Protein AF-A0A562IYF0-F1 (afdb_monomer)

pLDDT: mean 89.93, std 11.41, range [42.69, 97.69]

Foldseek 3Di:
DPQDDDDPVQVLCVLVVHADPLSNLVVLLCCLQPPCVVVSLLVSLCSVCVVVLVCLQPPDPDDNVVSVVVSVVCSVVSSVVSVVCSNVSSQVRSVSSPDDRCSSVVSNVVVVVVVVVVVVVVCVVPPDDPDD

Solvent-accessible surface area (backbone atoms only — not comparable to full-atom values): 7505 Å² total; per-residue (Å²): 125,86,57,52,76,74,51,73,66,55,45,50,42,36,54,78,69,43,78,63,62,71,77,35,26,64,37,47,44,47,51,55,50,33,93,64,21,68,56,57,51,50,52,33,49,49,61,67,42,42,64,57,43,52,45,48,63,66,66,60,99,62,61,66,70,59,28,49,54,50,38,50,50,51,48,51,52,51,48,51,52,48,61,74,43,40,68,59,56,39,38,53,51,30,36,67,34,72,43,64,88,63,50,50,59,49,57,41,49,55,49,54,50,50,54,51,52,53,52,54,50,56,53,65,76,73,68,80,88,87,90,129

Radius of gyration: 20.6 Å; Cα contacts (8 Å, |Δi|>4): 93; chains: 1; bounding box: 41×29×77 Å

Structure (mmCIF, N/CA/C/O backbone):
data_AF-A0A562IYF0-F1
#
_entry.id   AF-A0A562IYF0-F1
#
loop_
_atom_site.group_PDB
_atom_site.id
_atom_site.type_symbol
_atom_site.label_atom_id
_atom_site.label_alt_id
_atom_site.label_comp_id
_atom_site.label_asym_id
_atom_site.label_entity_id
_atom_site.label_seq_id
_atom_site.pdbx_PDB_ins_code
_atom_site.Cartn_x
_atom_site.Cartn_y
_atom_site.Cartn_z
_atom_site.occupancy
_atom_site.B_iso_or_equiv
_atom_site.auth_seq_id
_atom_site.auth_comp_id
_atom_site.auth_asym_id
_atom_site.auth_atom_id
_atom_site.pdbx_PDB_model_num
ATOM 1 N N . MET A 1 1 ? -16.872 -17.042 13.229 1.00 42.69 1 MET A N 1
ATOM 2 C CA . MET A 1 1 ? -16.252 -18.213 12.561 1.00 42.69 1 MET A CA 1
ATOM 3 C C . MET A 1 1 ? -14.848 -17.813 12.134 1.00 42.69 1 MET A C 1
ATOM 5 O O . MET A 1 1 ? -14.674 -16.620 11.910 1.00 42.69 1 MET A O 1
ATOM 9 N N . PRO A 1 2 ? -13.837 -18.701 12.071 1.00 49.62 2 PRO A N 1
ATOM 10 C CA . PRO A 1 2 ? -12.544 -18.304 11.523 1.00 49.62 2 PRO A CA 1
ATOM 11 C C . PRO A 1 2 ? -12.793 -17.760 10.118 1.00 49.62 2 PRO A C 1
ATOM 13 O O . PRO A 1 2 ? -13.308 -18.478 9.263 1.00 49.62 2 PRO A O 1
ATOM 16 N N . ALA A 1 3 ? -12.528 -16.468 9.923 1.00 62.44 3 ALA A N 1
ATOM 17 C CA . ALA A 1 3 ? -12.705 -15.835 8.632 1.00 62.44 3 ALA A CA 1
ATOM 18 C C . ALA A 1 3 ? -11.873 -16.636 7.628 1.00 62.44 3 ALA A C 1
ATOM 20 O O . ALA A 1 3 ? -10.665 -16.815 7.824 1.00 62.44 3 ALA A O 1
ATOM 21 N N . GLY A 1 4 ? -12.529 -17.178 6.600 1.00 80.25 4 GLY A N 1
ATOM 22 C CA . GLY A 1 4 ? -11.824 -17.842 5.513 1.00 80.25 4 GLY A CA 1
ATOM 23 C C . GLY A 1 4 ? -10.715 -16.924 4.998 1.00 80.25 4 GLY A C 1
ATOM 24 O O . GLY A 1 4 ? -10.822 -15.697 5.057 1.00 80.25 4 GLY A O 1
ATOM 25 N N . ARG A 1 5 ? -9.610 -17.501 4.534 1.00 87.88 5 ARG A N 1
ATOM 26 C CA . ARG A 1 5 ? -8.578 -16.724 3.844 1.00 87.88 5 ARG A CA 1
ATOM 27 C C . ARG A 1 5 ? -8.888 -16.738 2.349 1.00 87.88 5 ARG A C 1
ATOM 29 O O . ARG A 1 5 ? -9.211 -17.810 1.835 1.00 87.88 5 ARG A O 1
ATOM 36 N N . PRO A 1 6 ? -8.788 -15.595 1.649 1.00 93.00 6 PRO A N 1
ATOM 37 C CA . PRO A 1 6 ? -8.900 -15.593 0.202 1.00 93.00 6 PRO A CA 1
ATOM 38 C C . PRO A 1 6 ? -7.794 -16.464 -0.389 1.00 93.00 6 PRO A C 1
ATOM 40 O O . PRO A 1 6 ? -6.657 -16.463 0.093 1.00 93.00 6 PRO A O 1
ATOM 43 N N . ASN A 1 7 ? -8.117 -17.187 -1.455 1.00 93.94 7 ASN A N 1
ATOM 44 C CA . ASN A 1 7 ? -7.089 -17.843 -2.254 1.00 93.94 7 ASN A CA 1
ATOM 45 C C . ASN A 1 7 ? -6.250 -16.790 -3.025 1.00 93.94 7 ASN A C 1
ATOM 47 O O . ASN A 1 7 ? -6.661 -15.629 -3.129 1.00 93.94 7 ASN A O 1
ATOM 51 N N . PRO A 1 8 ? -5.083 -17.152 -3.588 1.00 93.38 8 PRO A N 1
ATOM 52 C CA . PRO A 1 8 ? -4.210 -16.188 -4.264 1.00 93.38 8 PRO A CA 1
ATOM 53 C C . PRO A 1 8 ? -4.875 -15.432 -5.425 1.00 93.38 8 PRO A C 1
ATOM 55 O O . PRO A 1 8 ? -4.646 -14.236 -5.590 1.00 93.38 8 PRO A O 1
ATOM 58 N N . ALA A 1 9 ? -5.743 -16.094 -6.197 1.00 94.69 9 ALA A N 1
ATOM 59 C CA . ALA A 1 9 ? -6.460 -15.464 -7.307 1.00 94.69 9 ALA A CA 1
ATOM 60 C C . ALA A 1 9 ? -7.503 -14.445 -6.814 1.00 94.69 9 ALA A C 1
ATOM 62 O O . ALA A 1 9 ? -7.591 -13.338 -7.341 1.00 94.69 9 ALA A O 1
ATOM 63 N N . GLN A 1 10 ? -8.245 -14.781 -5.755 1.00 94.75 10 GLN A N 1
ATOM 64 C CA . GLN A 1 10 ? -9.167 -13.871 -5.073 1.00 94.75 10 GLN A CA 1
ATOM 65 C C . GLN A 1 10 ? -8.429 -12.683 -4.464 1.00 94.75 10 GLN A C 1
ATOM 67 O O . GLN A 1 10 ? -8.911 -11.557 -4.549 1.00 94.75 10 GLN A O 1
ATOM 72 N N . TRP A 1 11 ? -7.252 -12.914 -3.877 1.00 95.12 11 TRP A N 1
ATOM 73 C CA . TRP A 1 11 ? -6.424 -11.838 -3.348 1.00 95.12 11 TRP A CA 1
ATOM 74 C C . TRP A 1 11 ? -5.944 -10.902 -4.457 1.00 95.12 11 TRP A C 1
ATOM 76 O O . TRP A 1 11 ? -5.992 -9.690 -4.275 1.00 95.12 11 TRP A O 1
ATOM 86 N N . LEU A 1 12 ? -5.539 -11.434 -5.615 1.00 95.19 12 LEU A N 1
ATOM 87 C CA . LEU A 1 12 ? -5.129 -10.619 -6.758 1.00 95.19 12 LEU A CA 1
ATOM 88 C C . LEU A 1 12 ? -6.307 -9.812 -7.320 1.00 95.19 12 LEU A C 1
ATOM 90 O O . LEU A 1 12 ? -6.191 -8.603 -7.501 1.00 95.19 12 LEU A O 1
ATOM 94 N N . TRP A 1 13 ? -7.464 -10.447 -7.516 1.00 95.31 13 TRP A N 1
ATOM 95 C CA . TRP A 1 13 ? -8.702 -9.764 -7.902 1.00 95.31 13 TRP A CA 1
ATOM 96 C C . TRP A 1 13 ? -9.046 -8.637 -6.924 1.00 95.31 13 TRP A C 1
ATOM 98 O O . TRP A 1 13 ? -9.272 -7.495 -7.324 1.00 95.31 13 TRP A O 1
ATOM 108 N N . TYR A 1 14 ? -8.997 -8.933 -5.625 1.00 94.62 14 TYR A N 1
ATOM 109 C CA . TYR A 1 14 ? -9.169 -7.948 -4.567 1.00 94.62 14 TYR A CA 1
ATOM 110 C C . TYR A 1 14 ? -8.118 -6.837 -4.643 1.00 94.62 14 TYR A C 1
ATOM 112 O O . TYR A 1 14 ? -8.471 -5.663 -4.521 1.00 94.62 14 TYR A O 1
ATOM 120 N N . ALA A 1 15 ? -6.845 -7.152 -4.894 1.00 94.12 15 ALA A N 1
ATOM 121 C CA . ALA A 1 15 ? -5.781 -6.165 -5.028 1.00 94.12 15 ALA A CA 1
ATOM 122 C C . ALA A 1 15 ? -6.132 -5.127 -6.096 1.00 94.12 15 ALA A C 1
ATOM 124 O O . ALA A 1 15 ? -6.083 -3.939 -5.787 1.00 94.12 15 ALA A O 1
ATOM 125 N N . TYR A 1 16 ? -6.636 -5.549 -7.256 1.00 94.00 16 TYR A N 1
ATOM 126 C CA . TYR A 1 16 ? -7.098 -4.672 -8.342 1.00 94.00 16 TYR A CA 1
ATOM 127 C C . TYR A 1 16 ? -8.473 -4.011 -8.112 1.00 94.00 16 TYR A C 1
ATOM 129 O O . TYR A 1 16 ? -9.022 -3.382 -9.009 1.00 94.00 16 TYR A O 1
ATOM 137 N N . GLY A 1 17 ? -9.029 -4.099 -6.900 1.00 91.62 17 GLY A N 1
ATOM 138 C CA . GLY A 1 17 ? -10.286 -3.438 -6.529 1.00 91.62 17 GLY A CA 1
ATOM 139 C C . GLY A 1 17 ? -11.524 -4.317 -6.697 1.00 91.62 17 GLY A C 1
ATOM 140 O O . GLY A 1 17 ? -12.645 -3.852 -6.485 1.00 91.62 17 GLY A O 1
ATOM 141 N N . GLY A 1 18 ? -11.348 -5.593 -7.030 1.00 92.69 18 GLY A N 1
ATOM 142 C CA . GLY A 1 18 ? -12.405 -6.592 -7.046 1.00 92.69 18 GLY A CA 1
ATOM 143 C C . GLY A 1 18 ? -13.066 -6.790 -5.678 1.00 92.69 18 GLY A C 1
ATOM 144 O O . GLY A 1 18 ? -12.440 -6.636 -4.629 1.00 92.69 18 GLY A O 1
ATOM 145 N N . GLY A 1 19 ? -14.363 -7.102 -5.685 1.00 92.38 19 GLY A N 1
ATOM 146 C CA . GLY A 1 19 ? -15.084 -7.503 -4.473 1.00 92.38 19 GLY A CA 1
ATOM 147 C C . GLY A 1 19 ? -14.777 -8.954 -4.110 1.00 92.38 19 GLY A C 1
ATOM 148 O O . GLY A 1 19 ? -14.584 -9.780 -5.004 1.00 92.38 19 GLY A O 1
ATOM 149 N N . LEU A 1 20 ? -14.739 -9.257 -2.813 1.00 93.38 20 LEU A N 1
ATOM 150 C CA . LEU A 1 20 ? -14.639 -10.627 -2.311 1.00 93.38 20 LEU A CA 1
ATOM 151 C C . LEU A 1 20 ? -16.030 -11.178 -1.950 1.00 93.38 20 LEU A C 1
ATOM 153 O O . LEU A 1 20 ? -16.925 -10.392 -1.634 1.00 93.38 20 LEU A O 1
ATOM 157 N N . PRO A 1 21 ? -16.224 -12.510 -1.980 1.00 91.88 21 PRO A N 1
ATOM 158 C CA . PRO A 1 21 ? -17.453 -13.143 -1.513 1.00 91.88 21 PRO A CA 1
ATOM 159 C C . PRO A 1 21 ? -17.852 -12.728 -0.082 1.00 91.88 21 PRO A C 1
ATOM 161 O O . PRO A 1 21 ? -16.964 -12.526 0.750 1.00 91.88 21 PRO A O 1
ATOM 164 N N . PRO A 1 22 ? -19.158 -12.704 0.258 1.00 90.06 22 PRO A N 1
ATOM 165 C CA . PRO A 1 22 ? -19.640 -12.238 1.564 1.00 90.06 22 PRO A CA 1
ATOM 166 C C . PRO A 1 22 ? -19.044 -12.964 2.776 1.00 90.06 22 PRO A C 1
ATOM 168 O O . PRO A 1 22 ? -18.850 -12.354 3.818 1.00 90.06 22 PRO A O 1
ATOM 171 N N . HIS A 1 23 ? -18.686 -14.246 2.651 1.00 90.56 23 HIS A N 1
ATOM 172 C CA . HIS A 1 23 ? -18.059 -15.011 3.740 1.00 90.56 23 HIS A CA 1
ATOM 173 C C . HIS A 1 23 ? -16.627 -14.548 4.085 1.00 90.56 23 HIS A C 1
ATOM 175 O O . HIS A 1 23 ? -16.070 -14.980 5.092 1.00 90.56 23 HIS A O 1
ATOM 181 N N . LEU A 1 24 ? -16.019 -13.691 3.254 1.00 94.31 24 LEU A N 1
ATOM 182 C CA . LEU A 1 24 ? -14.715 -13.062 3.493 1.00 94.31 24 LEU A CA 1
ATOM 183 C C . LEU A 1 24 ? -14.845 -11.615 4.000 1.00 94.31 24 LEU A C 1
ATOM 185 O O . LEU A 1 24 ? -13.833 -10.926 4.115 1.00 94.31 24 LEU A O 1
ATOM 189 N N . SER A 1 25 ? -16.051 -11.131 4.312 1.00 92.69 25 SER A N 1
ATOM 190 C CA . SER A 1 25 ? -16.266 -9.754 4.782 1.00 92.69 25 SER A CA 1
ATOM 191 C C . SER A 1 25 ? -15.500 -9.439 6.071 1.00 92.69 25 SER A C 1
ATOM 193 O O . SER A 1 25 ? -14.866 -8.385 6.172 1.00 92.69 25 SER A O 1
ATOM 195 N N . ASP A 1 26 ? -15.478 -10.379 7.017 1.00 93.25 26 ASP A N 1
ATOM 196 C CA . ASP A 1 26 ? -14.695 -10.291 8.255 1.00 93.25 26 ASP A CA 1
ATOM 197 C C . ASP A 1 26 ? -13.190 -10.231 7.965 1.00 93.25 26 ASP A C 1
ATOM 199 O O . ASP A 1 26 ? -12.449 -9.478 8.602 1.00 93.25 26 ASP A O 1
ATOM 203 N N . TRP A 1 27 ? -12.726 -10.988 6.962 1.00 94.50 27 TRP A N 1
ATOM 204 C CA . TRP A 1 27 ? -11.332 -10.948 6.526 1.00 94.50 27 TRP A CA 1
ATOM 205 C C . TRP A 1 27 ? -10.977 -9.576 5.942 1.00 94.50 27 TRP A C 1
ATOM 207 O O . TRP A 1 27 ? -9.925 -9.038 6.279 1.00 94.50 27 TRP A O 1
ATOM 217 N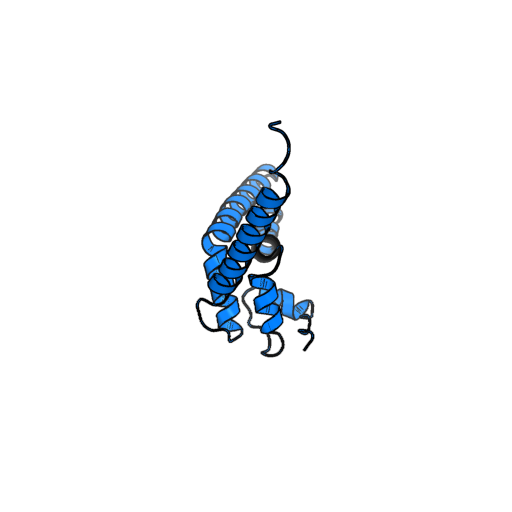 N . VAL A 1 28 ? -11.855 -8.973 5.130 1.00 95.31 28 VAL A N 1
ATOM 218 C CA . VAL A 1 28 ? -11.646 -7.620 4.576 1.00 95.31 28 VAL A CA 1
ATOM 219 C C . VAL A 1 28 ? -11.583 -6.576 5.688 1.00 95.31 28 VAL A C 1
ATOM 221 O O . VAL A 1 28 ? -10.722 -5.691 5.663 1.00 95.31 28 VAL A O 1
ATOM 224 N N . LEU A 1 29 ? -12.446 -6.680 6.700 1.00 94.56 29 LEU A N 1
ATOM 225 C CA . LEU A 1 29 ? -12.392 -5.770 7.841 1.00 94.56 29 LEU A CA 1
ATOM 226 C C . LEU A 1 29 ? -11.072 -5.928 8.609 1.00 94.56 29 LEU A C 1
ATOM 228 O O . LEU A 1 29 ? -10.405 -4.939 8.918 1.00 94.56 29 LEU A O 1
ATOM 232 N N . ALA A 1 30 ? -10.642 -7.164 8.862 1.00 93.06 30 ALA A N 1
ATOM 233 C CA . ALA A 1 30 ? -9.361 -7.438 9.507 1.00 93.06 30 ALA A CA 1
ATOM 234 C C . ALA A 1 30 ? -8.158 -7.001 8.647 1.00 93.06 30 ALA A C 1
ATOM 236 O O . ALA A 1 30 ? -7.132 -6.583 9.189 1.00 93.06 30 ALA A O 1
ATOM 237 N N . ASP A 1 31 ? -8.260 -7.063 7.316 1.00 93.94 31 ASP A N 1
ATOM 238 C CA . ASP A 1 31 ? -7.251 -6.575 6.366 1.00 93.94 31 ASP A CA 1
ATOM 239 C C . ASP A 1 31 ? -7.065 -5.056 6.466 1.00 93.94 31 ASP A C 1
ATOM 241 O O . ASP A 1 31 ? -5.945 -4.548 6.569 1.00 93.94 31 ASP A O 1
ATOM 245 N N . THR A 1 32 ? -8.180 -4.336 6.517 1.00 94.06 32 THR A N 1
ATOM 246 C CA . THR A 1 32 ? -8.222 -2.869 6.478 1.00 94.06 32 THR A CA 1
ATOM 247 C C . THR A 1 32 ? -7.982 -2.199 7.832 1.00 94.06 32 THR A C 1
ATOM 249 O O . THR A 1 32 ? -7.561 -1.044 7.873 1.00 94.06 32 THR A O 1
ATOM 252 N N . THR A 1 33 ? -8.204 -2.909 8.942 1.00 94.25 33 THR A N 1
ATOM 253 C CA . THR A 1 33 ? -8.131 -2.337 10.306 1.00 94.25 33 THR A CA 1
ATOM 254 C C . THR A 1 33 ? -7.144 -3.041 11.244 1.00 94.25 33 THR A C 1
ATOM 256 O O . THR A 1 33 ? -6.836 -2.539 12.331 1.00 94.25 33 THR A O 1
ATOM 259 N N . GLY A 1 34 ? -6.652 -4.219 10.854 1.00 91.69 34 GLY A N 1
ATOM 260 C CA . GLY A 1 34 ? -5.735 -5.024 11.657 1.00 91.69 34 GLY A CA 1
ATOM 261 C C . GLY A 1 34 ? -4.316 -4.447 11.756 1.00 91.69 34 GLY A C 1
ATOM 262 O O . GLY A 1 34 ? -3.958 -3.516 11.032 1.00 91.69 34 GLY A O 1
ATOM 263 N N . PRO A 1 35 ? -3.470 -5.013 12.633 1.00 89.25 35 PRO A N 1
ATOM 264 C CA . PRO A 1 35 ? -2.064 -4.628 12.722 1.00 89.25 35 PRO A CA 1
ATOM 265 C C . PRO A 1 35 ? -1.368 -4.804 11.362 1.00 89.25 35 PRO A C 1
ATOM 267 O O . PRO A 1 35 ? -1.596 -5.784 10.654 1.00 89.25 35 PRO A O 1
ATOM 270 N N . GLY A 1 36 ? -0.555 -3.822 10.966 1.00 91.31 36 GLY A N 1
ATOM 271 C CA . GLY A 1 36 ? 0.132 -3.834 9.669 1.00 91.31 36 GLY A CA 1
ATOM 272 C C . GLY A 1 36 ? -0.760 -3.555 8.449 1.00 91.31 36 GLY A C 1
ATOM 273 O O . GLY A 1 36 ? -0.314 -3.758 7.320 1.00 91.31 36 GLY A O 1
ATOM 274 N N . TRP A 1 37 ? -1.998 -3.071 8.625 1.00 93.81 37 TRP A N 1
ATOM 275 C CA . TRP A 1 37 ? -2.882 -2.685 7.509 1.00 93.81 37 TRP A CA 1
ATOM 276 C C . TRP A 1 37 ? -2.228 -1.688 6.536 1.00 93.81 37 TRP A C 1
ATOM 278 O O . TRP A 1 37 ? -2.398 -1.822 5.327 1.00 93.81 37 TRP A O 1
ATOM 288 N N . VAL A 1 38 ? -1.419 -0.753 7.053 1.00 94.44 38 VAL A N 1
ATOM 289 C CA . VAL A 1 38 ? -0.618 0.202 6.265 1.00 94.44 38 VAL A CA 1
ATOM 290 C C . VAL A 1 38 ? 0.265 -0.540 5.264 1.00 94.44 38 VAL A C 1
ATOM 292 O O . VAL A 1 38 ? 0.220 -0.269 4.069 1.00 94.44 38 VAL A O 1
ATOM 295 N N . VAL A 1 39 ? 1.025 -1.527 5.742 1.00 95.38 39 VAL A N 1
ATOM 296 C CA . VAL A 1 39 ? 1.944 -2.313 4.912 1.00 95.38 39 VAL A CA 1
ATOM 297 C C . VAL A 1 39 ? 1.168 -3.110 3.869 1.00 95.38 39 VAL A C 1
ATOM 299 O O . VAL A 1 39 ? 1.525 -3.083 2.698 1.00 95.38 39 VAL A O 1
ATOM 302 N N . ARG A 1 40 ? 0.065 -3.765 4.252 1.00 95.12 40 ARG A N 1
ATOM 303 C CA . ARG A 1 40 ? -0.787 -4.513 3.306 1.00 95.12 40 ARG A CA 1
ATOM 304 C C . ARG A 1 40 ? -1.369 -3.614 2.215 1.00 95.12 40 ARG A C 1
ATOM 306 O O . ARG A 1 40 ? -1.454 -4.024 1.058 1.00 95.12 40 ARG A O 1
ATOM 313 N N . HIS A 1 41 ? -1.728 -2.380 2.563 1.00 95.31 41 HIS A N 1
ATOM 314 C CA . HIS A 1 41 ? -2.174 -1.382 1.596 1.00 95.31 41 HIS A CA 1
ATOM 315 C C . HIS A 1 41 ? -1.064 -0.970 0.631 1.00 95.31 41 HIS A C 1
ATOM 317 O O . HIS A 1 41 ? -1.287 -0.981 -0.579 1.00 95.31 41 HIS A O 1
ATOM 323 N N . LEU A 1 42 ? 0.136 -0.692 1.143 1.00 95.75 42 LEU A N 1
ATOM 324 C CA . LEU A 1 42 ? 1.295 -0.363 0.312 1.00 95.75 42 LEU A CA 1
ATOM 325 C C . LEU A 1 42 ? 1.686 -1.524 -0.608 1.00 95.75 42 LEU A C 1
ATOM 327 O O . LEU A 1 42 ? 1.915 -1.304 -1.791 1.00 95.75 42 LEU A O 1
ATOM 331 N N . VAL A 1 43 ? 1.674 -2.765 -0.116 1.00 96.12 43 VAL A N 1
ATOM 332 C 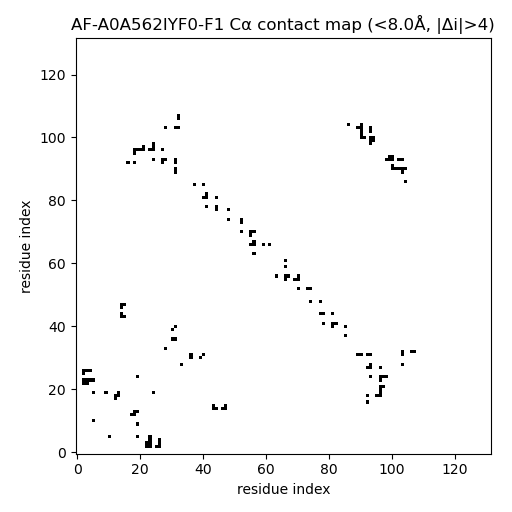CA . VAL A 1 43 ? 1.917 -3.960 -0.940 1.00 96.12 43 VAL A CA 1
ATOM 333 C C . VAL A 1 43 ? 0.899 -4.057 -2.075 1.00 96.12 43 VAL A C 1
ATOM 335 O O . VAL A 1 43 ? 1.284 -4.290 -3.216 1.00 96.12 43 VAL A O 1
ATOM 338 N N . ARG A 1 44 ? -0.393 -3.824 -1.810 1.00 95.38 44 ARG A N 1
ATOM 339 C CA . ARG A 1 44 ? -1.405 -3.777 -2.879 1.00 95.38 44 ARG A CA 1
ATOM 340 C C . ARG A 1 44 ? -1.129 -2.671 -3.892 1.00 95.38 44 ARG A C 1
ATOM 342 O O . ARG A 1 44 ? -1.246 -2.929 -5.084 1.00 95.38 44 ARG A O 1
ATOM 349 N N . ALA A 1 45 ? -0.774 -1.471 -3.438 1.00 95.62 45 ALA A N 1
ATOM 350 C CA . ALA A 1 45 ? -0.432 -0.373 -4.337 1.00 95.62 45 ALA A CA 1
ATOM 351 C C . ALA A 1 45 ? 0.762 -0.746 -5.230 1.00 95.62 45 ALA A C 1
ATOM 353 O O . ALA A 1 45 ? 0.693 -0.572 -6.441 1.00 95.62 45 ALA A O 1
ATOM 354 N N . LEU A 1 46 ? 1.807 -1.356 -4.660 1.00 96.44 46 LEU A N 1
ATOM 355 C CA . LEU A 1 46 ? 2.952 -1.871 -5.415 1.00 96.44 46 LEU A CA 1
ATOM 356 C C . LEU A 1 46 ? 2.541 -2.937 -6.433 1.00 96.44 46 LEU A C 1
ATOM 358 O O . LEU A 1 46 ? 3.001 -2.891 -7.567 1.00 96.44 46 LEU A O 1
ATOM 362 N N . VAL A 1 47 ? 1.651 -3.862 -6.065 1.00 96.50 47 VAL A N 1
ATOM 363 C CA . VAL A 1 47 ? 1.124 -4.877 -6.993 1.00 96.50 47 VAL A CA 1
ATOM 364 C C . VAL A 1 47 ? 0.353 -4.241 -8.151 1.00 96.50 47 VAL A C 1
ATOM 366 O O . VAL A 1 47 ? 0.504 -4.692 -9.281 1.00 96.50 47 VAL A O 1
ATOM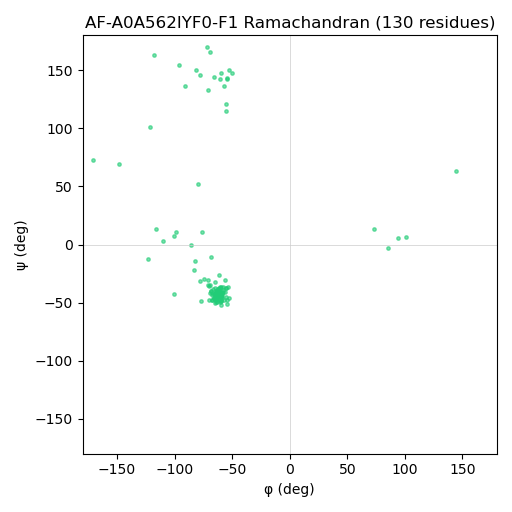 369 N N . GLN A 1 48 ? -0.426 -3.185 -7.901 1.00 95.94 48 GLN A N 1
ATOM 370 C CA . GLN A 1 48 ? -1.128 -2.440 -8.956 1.00 95.94 48 GLN A CA 1
ATOM 371 C C . GLN A 1 48 ? -0.166 -1.633 -9.844 1.00 95.94 48 GLN A C 1
ATOM 373 O O . GLN A 1 48 ? -0.392 -1.516 -11.045 1.00 95.94 48 GLN A O 1
ATOM 378 N N . LEU A 1 49 ? 0.908 -1.085 -9.267 1.00 96.06 49 LEU A N 1
ATOM 379 C CA . LEU A 1 49 ? 1.950 -0.336 -9.978 1.00 96.06 49 LEU A CA 1
ATOM 380 C C . LEU A 1 49 ? 2.879 -1.250 -10.790 1.00 96.06 49 LEU A C 1
ATOM 382 O O . LEU A 1 49 ? 3.396 -0.828 -11.823 1.00 96.06 49 LEU A O 1
ATOM 386 N N . ALA A 1 50 ? 3.090 -2.492 -10.351 1.00 96.38 50 ALA A N 1
ATOM 387 C CA . ALA A 1 50 ? 4.083 -3.401 -10.916 1.00 96.38 50 ALA A CA 1
ATOM 388 C C . ALA A 1 50 ? 3.978 -3.589 -12.443 1.00 96.38 50 ALA A C 1
ATOM 390 O O . ALA A 1 50 ? 5.015 -3.460 -13.092 1.00 96.38 50 ALA A O 1
ATOM 391 N N . PRO A 1 51 ? 2.796 -3.807 -13.062 1.00 96.56 51 PRO A N 1
ATOM 392 C CA . PRO A 1 51 ? 2.701 -3.916 -14.519 1.00 96.56 51 PRO A CA 1
ATOM 393 C C . PRO A 1 51 ? 3.212 -2.664 -15.237 1.00 96.56 51 PRO A C 1
ATOM 395 O O . PRO A 1 51 ? 3.946 -2.769 -16.216 1.00 96.56 51 PRO A O 1
ATOM 398 N N . VAL A 1 52 ? 2.879 -1.477 -14.721 1.00 95.81 52 VAL A N 1
ATOM 399 C CA . VAL A 1 52 ? 3.304 -0.194 -15.297 1.00 95.81 52 VAL A CA 1
ATOM 400 C C . VAL A 1 52 ? 4.811 -0.005 -15.146 1.00 95.81 52 VAL A C 1
ATOM 402 O O . VAL A 1 52 ? 5.476 0.394 -16.100 1.00 95.81 52 VAL A O 1
ATOM 405 N N . LEU A 1 53 ? 5.368 -0.334 -13.977 1.00 96.75 53 LEU A N 1
ATOM 406 C CA . LEU A 1 53 ? 6.809 -0.255 -13.732 1.00 96.75 53 LEU A CA 1
ATOM 407 C C . LEU A 1 53 ? 7.587 -1.216 -14.640 1.00 96.75 53 LEU A C 1
ATOM 409 O O . LEU A 1 53 ? 8.585 -0.822 -15.238 1.00 96.75 53 LEU A O 1
ATOM 413 N N . VAL A 1 54 ? 7.104 -2.450 -14.802 1.00 97.50 54 VAL A N 1
ATOM 414 C CA . VAL A 1 54 ? 7.697 -3.441 -15.711 1.00 97.50 54 VAL A CA 1
ATOM 415 C C . VAL A 1 54 ? 7.654 -2.944 -17.157 1.00 97.50 54 VAL A C 1
ATOM 417 O O . VAL A 1 54 ? 8.678 -2.978 -17.840 1.00 97.50 54 VAL A O 1
ATOM 420 N N . LEU A 1 55 ? 6.514 -2.412 -17.617 1.00 96.81 55 LEU A N 1
ATOM 421 C CA . LEU A 1 55 ? 6.415 -1.822 -18.955 1.00 96.81 55 LEU A CA 1
ATOM 422 C C . LEU A 1 55 ? 7.388 -0.651 -19.132 1.00 96.81 55 LEU A C 1
ATOM 424 O O . LEU A 1 55 ? 8.088 -0.591 -20.139 1.00 96.81 55 LEU A O 1
ATOM 428 N N . CYS A 1 56 ? 7.473 0.249 -18.150 1.00 95.06 56 CYS A N 1
ATOM 429 C CA . CYS A 1 56 ? 8.368 1.406 -18.178 1.00 95.06 56 CYS A CA 1
ATOM 430 C C . CYS A 1 56 ? 9.846 0.999 -18.306 1.00 95.06 56 CYS A C 1
ATOM 432 O O . CYS A 1 56 ? 10.616 1.650 -19.013 1.00 95.06 56 CYS A O 1
ATOM 434 N N . LEU A 1 57 ? 10.240 -0.109 -17.672 1.00 96.19 57 LEU A N 1
ATOM 435 C CA . LEU A 1 57 ? 11.612 -0.614 -17.715 1.00 96.19 57 LEU A CA 1
ATOM 436 C C . LEU A 1 57 ? 11.952 -1.345 -19.021 1.00 96.19 57 LEU A C 1
ATOM 438 O O . LEU A 1 57 ? 13.101 -1.291 -19.461 1.00 96.19 57 LEU A O 1
ATOM 442 N N . ILE A 1 58 ? 10.988 -2.011 -19.661 1.00 97.00 58 ILE A N 1
ATOM 443 C CA . ILE A 1 58 ? 11.263 -2.907 -20.797 1.00 97.00 58 ILE A CA 1
ATOM 444 C C . ILE A 1 58 ? 10.967 -2.247 -22.150 1.00 97.00 58 ILE A C 1
ATOM 446 O O . ILE A 1 58 ? 11.765 -2.385 -23.075 1.00 97.00 58 ILE A O 1
ATOM 450 N N . VAL A 1 59 ? 9.851 -1.524 -22.265 1.00 96.25 59 VAL A N 1
ATOM 451 C CA . VAL A 1 59 ? 9.277 -1.102 -23.556 1.00 96.25 59 VAL A CA 1
ATOM 452 C C . VAL A 1 59 ? 10.007 0.079 -24.218 1.00 96.25 59 VAL A C 1
ATOM 454 O O . VAL A 1 59 ? 10.295 -0.017 -25.412 1.00 96.25 59 VAL A O 1
ATOM 457 N N . PRO A 1 60 ? 10.308 1.200 -23.530 1.00 94.62 60 PRO A N 1
ATOM 458 C CA . PRO A 1 60 ? 10.790 2.403 -24.210 1.00 94.62 60 PRO A CA 1
ATOM 459 C C . PRO A 1 60 ? 12.220 2.221 -24.739 1.00 94.62 60 PRO A C 1
ATOM 461 O O . PRO A 1 60 ? 13.079 1.819 -23.960 1.00 94.62 60 PRO A O 1
ATOM 464 N N . PRO A 1 61 ? 12.548 2.581 -25.994 1.00 94.94 61 PRO A N 1
ATOM 465 C CA . PRO A 1 61 ? 13.890 2.419 -26.564 1.00 94.94 61 PRO A CA 1
ATOM 466 C C . PRO A 1 61 ? 14.860 3.528 -26.107 1.00 94.94 61 PRO A C 1
ATOM 468 O O . PRO A 1 61 ? 15.503 4.191 -26.912 1.00 94.94 61 PRO A O 1
ATOM 471 N N . VAL A 1 62 ? 14.957 3.755 -24.797 1.00 95.88 62 VAL A N 1
ATOM 472 C CA . VAL A 1 62 ? 15.830 4.769 -24.177 1.00 95.88 62 VAL A CA 1
ATOM 473 C C . VAL A 1 62 ? 16.867 4.107 -23.261 1.00 95.88 62 VAL A C 1
ATOM 475 O O . VAL A 1 62 ? 16.672 2.948 -22.875 1.00 95.88 62 VAL A O 1
ATOM 478 N N . PRO A 1 63 ? 17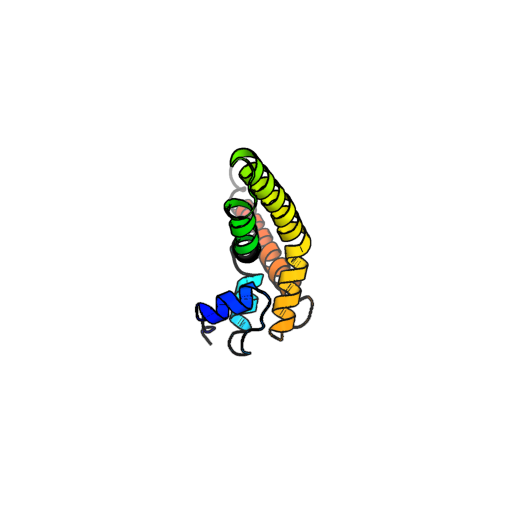.958 4.799 -22.880 1.00 96.69 63 PRO A N 1
ATOM 479 C CA . PRO A 1 63 ? 18.935 4.278 -21.927 1.00 96.69 63 PRO A CA 1
ATOM 480 C C . PRO A 1 63 ? 18.304 3.834 -20.601 1.00 96.69 63 PRO A C 1
ATOM 482 O O . PRO A 1 63 ? 17.394 4.488 -20.088 1.00 96.69 63 PRO A O 1
ATOM 485 N N . LEU A 1 64 ? 18.828 2.754 -20.009 1.00 95.50 64 LEU A N 1
ATOM 486 C CA . LEU A 1 64 ? 18.296 2.167 -18.771 1.00 95.50 64 LEU A CA 1
ATOM 487 C C . LEU A 1 64 ? 18.214 3.183 -17.624 1.00 95.50 64 LEU A C 1
ATOM 489 O O . LEU A 1 64 ? 17.232 3.184 -16.890 1.00 95.50 64 LEU A O 1
ATOM 493 N N . GLY A 1 65 ? 19.196 4.084 -17.508 1.00 96.31 65 GLY A N 1
ATOM 494 C CA . GLY A 1 65 ? 19.192 5.135 -16.488 1.00 96.31 65 GLY A CA 1
ATOM 495 C C . GLY A 1 65 ? 17.938 6.013 -16.538 1.00 96.31 65 GLY A C 1
ATOM 496 O O . GLY A 1 65 ? 17.355 6.285 -15.496 1.00 96.31 65 GLY A O 1
ATOM 497 N N . ILE A 1 66 ? 17.465 6.371 -17.739 1.00 96.06 66 ILE A N 1
ATOM 498 C CA . ILE A 1 66 ? 16.236 7.161 -17.926 1.00 96.06 66 ILE A CA 1
ATOM 499 C C . ILE A 1 66 ? 15.000 6.346 -17.535 1.00 96.06 66 ILE A C 1
ATOM 501 O O . ILE A 1 66 ? 14.082 6.862 -16.903 1.00 96.06 66 ILE A O 1
ATOM 505 N N . ARG A 1 67 ? 14.973 5.053 -17.877 1.00 96.94 67 ARG A N 1
ATOM 506 C CA . ARG A 1 67 ? 13.858 4.170 -17.499 1.00 96.94 67 ARG A CA 1
ATOM 507 C C . ARG A 1 67 ? 13.771 4.007 -15.986 1.00 96.94 67 ARG A C 1
ATOM 509 O O . ARG A 1 67 ? 12.685 4.066 -15.424 1.00 96.94 67 ARG A O 1
ATOM 516 N N . VAL A 1 68 ? 14.915 3.833 -15.324 1.00 97.31 68 VAL A N 1
ATOM 517 C CA . VAL A 1 68 ? 14.994 3.692 -13.866 1.00 97.31 68 VAL A CA 1
ATOM 518 C C . VAL A 1 68 ? 14.567 4.981 -13.174 1.00 97.31 68 VAL A C 1
ATOM 520 O O . VAL A 1 68 ? 13.750 4.918 -12.261 1.00 97.31 68 VAL A O 1
ATOM 523 N N . THR A 1 69 ? 15.046 6.151 -13.609 1.00 97.44 69 THR A N 1
ATOM 524 C CA . THR A 1 69 ? 14.623 7.425 -13.004 1.00 97.44 69 THR A CA 1
ATOM 525 C C . THR A 1 69 ? 13.131 7.682 -13.210 1.00 97.44 69 THR A C 1
ATOM 527 O O . THR A 1 69 ? 12.458 8.090 -12.263 1.00 97.44 69 THR A O 1
ATOM 530 N N . ALA A 1 70 ? 12.583 7.368 -14.388 1.00 96.44 70 ALA A N 1
ATOM 531 C CA . ALA A 1 70 ? 11.146 7.444 -14.649 1.00 96.44 70 ALA A CA 1
ATOM 532 C C . ALA A 1 70 ? 10.339 6.478 -13.760 1.00 96.44 70 ALA A C 1
ATOM 534 O O . ALA A 1 70 ? 9.350 6.884 -13.149 1.00 96.44 70 ALA A O 1
ATOM 535 N N . ALA A 1 71 ? 10.783 5.224 -13.629 1.00 97.19 71 ALA A N 1
ATOM 536 C CA . ALA A 1 71 ? 10.145 4.223 -12.777 1.00 97.19 71 ALA A CA 1
ATOM 537 C C . ALA A 1 71 ? 10.175 4.628 -11.293 1.00 97.19 71 ALA A C 1
ATOM 539 O O . ALA A 1 71 ? 9.163 4.506 -10.604 1.00 97.19 71 ALA A O 1
ATOM 540 N N . VAL A 1 72 ? 11.299 5.165 -10.807 1.00 97.56 72 VAL A N 1
ATOM 541 C CA . VAL A 1 72 ? 11.425 5.690 -9.437 1.00 97.56 72 VAL A CA 1
ATOM 542 C C . VAL A 1 72 ? 10.509 6.895 -9.229 1.00 97.56 72 VAL A C 1
ATOM 544 O O . VAL A 1 72 ? 9.797 6.943 -8.230 1.00 97.56 72 VAL A O 1
ATOM 547 N N . GLY A 1 73 ? 10.460 7.836 -10.176 1.00 97.69 73 GLY A N 1
ATOM 548 C CA . GLY A 1 73 ? 9.544 8.978 -10.111 1.00 97.69 73 GLY A CA 1
ATOM 549 C C . GLY A 1 73 ? 8.078 8.541 -10.038 1.00 97.69 73 GLY A C 1
ATOM 550 O O . GLY A 1 73 ? 7.335 8.993 -9.166 1.00 97.69 73 GLY A O 1
ATOM 551 N N . GLY A 1 74 ? 7.679 7.591 -10.889 1.00 96.69 74 GLY A N 1
ATOM 552 C CA . GLY A 1 74 ? 6.344 6.992 -10.861 1.00 96.69 74 GLY A CA 1
ATOM 553 C C . GLY A 1 74 ? 6.043 6.266 -9.548 1.00 96.69 74 GLY A C 1
ATOM 554 O O . GLY A 1 74 ? 4.945 6.402 -9.012 1.00 96.69 74 GLY A O 1
ATOM 555 N N . LEU A 1 75 ? 7.022 5.551 -8.987 1.00 96.81 75 LEU A N 1
ATOM 556 C CA . LEU A 1 75 ? 6.894 4.873 -7.697 1.00 96.81 75 LEU A CA 1
ATOM 557 C C . LEU A 1 75 ? 6.698 5.863 -6.543 1.00 96.81 75 LEU A C 1
ATOM 559 O O . LEU A 1 75 ? 5.851 5.629 -5.684 1.00 96.81 75 LEU A O 1
ATOM 563 N N . VAL A 1 76 ? 7.447 6.968 -6.524 1.00 97.31 76 VAL A N 1
ATOM 564 C CA . VAL A 1 76 ? 7.329 8.010 -5.492 1.00 97.31 76 VAL A CA 1
ATOM 565 C C . VAL A 1 76 ? 5.960 8.677 -5.559 1.00 97.31 76 VAL A C 1
ATOM 567 O O . VAL A 1 76 ? 5.266 8.749 -4.545 1.00 97.31 76 VAL A O 1
ATOM 570 N N . ILE A 1 77 ? 5.535 9.114 -6.748 1.00 97.00 77 ILE A N 1
ATOM 571 C CA . ILE A 1 77 ? 4.226 9.752 -6.935 1.00 97.00 77 ILE A CA 1
ATOM 572 C C . ILE A 1 77 ? 3.107 8.758 -6.599 1.00 97.00 77 ILE A C 1
ATOM 574 O O . ILE A 1 77 ? 2.225 9.067 -5.800 1.00 97.00 77 ILE A O 1
ATOM 578 N N . GLY A 1 78 ? 3.164 7.540 -7.142 1.00 96.00 78 GLY A N 1
ATOM 579 C CA . GLY A 1 78 ? 2.184 6.490 -6.868 1.00 96.00 78 GLY A CA 1
ATOM 580 C C . GLY A 1 78 ? 2.106 6.129 -5.384 1.00 96.00 78 GLY A C 1
ATOM 581 O O . GLY A 1 78 ? 1.013 5.996 -4.840 1.00 96.00 78 GLY A O 1
ATOM 582 N N . GLY A 1 79 ? 3.251 6.046 -4.702 1.00 95.88 79 GLY A N 1
ATOM 583 C CA . GLY A 1 79 ? 3.331 5.826 -3.259 1.00 95.88 79 GLY A CA 1
ATOM 584 C C . GLY A 1 79 ? 2.721 6.972 -2.453 1.00 95.88 79 GLY A C 1
ATOM 585 O O . GLY A 1 79 ? 1.965 6.724 -1.514 1.00 95.88 79 GLY A O 1
ATOM 586 N N . MET A 1 80 ? 2.975 8.221 -2.852 1.00 97.19 80 MET A N 1
ATOM 587 C CA . MET A 1 80 ? 2.373 9.402 -2.230 1.00 97.19 80 MET A CA 1
ATOM 588 C C . MET A 1 80 ? 0.843 9.359 -2.321 1.00 97.19 80 MET A C 1
ATOM 590 O O . MET A 1 80 ? 0.167 9.511 -1.304 1.00 97.19 80 MET A O 1
ATOM 594 N N . PHE A 1 81 ? 0.288 9.076 -3.504 1.00 95.88 81 PHE A N 1
ATOM 595 C CA . PHE A 1 81 ? -1.159 8.907 -3.678 1.00 95.88 81 PHE A CA 1
ATOM 596 C C . PHE A 1 81 ? -1.701 7.708 -2.894 1.00 95.88 81 PHE A C 1
ATOM 598 O O . PHE A 1 81 ? -2.758 7.809 -2.269 1.00 95.88 81 PHE A O 1
ATOM 605 N N . ALA A 1 82 ? -0.973 6.589 -2.872 1.00 94.81 82 ALA A N 1
ATOM 606 C CA . ALA A 1 82 ? -1.374 5.410 -2.117 1.00 94.81 82 ALA A CA 1
ATOM 607 C C . ALA A 1 82 ? -1.519 5.721 -0.623 1.00 94.81 82 ALA A C 1
ATOM 609 O O . ALA A 1 82 ? -2.498 5.284 -0.024 1.00 94.81 82 ALA A O 1
ATOM 610 N N . VAL A 1 83 ? -0.593 6.487 -0.038 1.00 96.00 83 VAL A N 1
ATOM 611 C CA . VAL A 1 83 ? -0.671 6.931 1.363 1.00 96.00 83 VAL A CA 1
ATOM 612 C C . VAL A 1 83 ? -1.787 7.957 1.552 1.00 96.00 83 VAL A C 1
ATOM 614 O O . VAL A 1 83 ? -2.605 7.794 2.452 1.00 96.00 83 VAL A O 1
ATOM 617 N N . ALA A 1 84 ? -1.871 8.975 0.693 1.00 96.19 84 ALA A N 1
ATOM 618 C CA . ALA A 1 84 ? -2.862 10.045 0.818 1.00 96.19 84 ALA A CA 1
ATOM 619 C C . ALA A 1 84 ? -4.309 9.522 0.807 1.00 96.19 84 ALA A C 1
ATOM 621 O O . ALA A 1 84 ? -5.134 9.958 1.605 1.00 96.19 84 ALA A O 1
ATOM 622 N N . TYR A 1 85 ? -4.604 8.540 -0.048 1.00 94.69 85 TYR A N 1
ATOM 623 C CA . TYR A 1 85 ? -5.945 7.967 -0.202 1.00 94.69 85 TYR A CA 1
ATOM 624 C C . TYR A 1 85 ? -6.143 6.656 0.560 1.00 94.69 85 TYR A C 1
ATOM 626 O O . TYR A 1 85 ? -7.140 5.960 0.348 1.00 94.69 85 TYR A O 1
ATOM 634 N N . MET A 1 86 ? -5.210 6.272 1.436 1.00 93.81 86 MET A N 1
ATOM 635 C CA . MET A 1 86 ? -5.252 4.956 2.072 1.00 93.81 86 MET A CA 1
ATOM 636 C C . MET A 1 86 ? -6.499 4.747 2.930 1.00 93.81 86 MET A C 1
ATOM 638 O O . MET A 1 86 ? -7.073 3.665 2.922 1.00 93.81 86 MET A O 1
ATOM 642 N N . THR A 1 87 ? -6.935 5.772 3.663 1.00 92.50 87 THR A N 1
ATOM 643 C CA . THR A 1 87 ? -8.100 5.683 4.549 1.00 92.50 87 THR A CA 1
ATOM 644 C C . THR A 1 87 ? -9.378 5.499 3.742 1.00 92.50 87 THR A C 1
ATOM 646 O O . THR A 1 87 ? -10.126 4.563 4.017 1.00 92.50 87 THR A O 1
ATOM 649 N N . GLU A 1 88 ? -9.556 6.314 2.705 1.00 94.00 88 GLU A N 1
ATOM 650 C CA . GLU A 1 88 ? -10.691 6.271 1.782 1.00 94.00 88 GLU A CA 1
ATOM 651 C C . GLU A 1 88 ? -10.770 4.925 1.054 1.00 94.00 88 GLU A C 1
ATOM 653 O O . GLU A 1 88 ? -11.792 4.246 1.070 1.00 94.00 88 GLU A O 1
ATOM 658 N N . T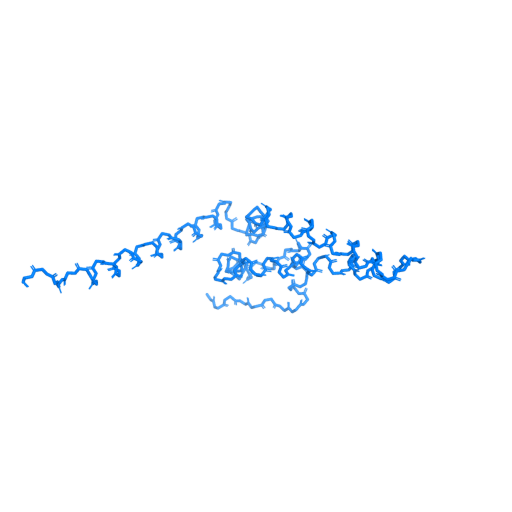HR A 1 89 ? -9.654 4.462 0.487 1.00 93.25 89 THR A N 1
ATOM 659 C CA . THR A 1 89 ? -9.621 3.172 -0.221 1.00 93.25 89 THR A CA 1
ATOM 660 C C . THR A 1 89 ? -9.882 1.989 0.705 1.00 93.25 89 THR A C 1
ATOM 662 O O . THR A 1 89 ? -10.545 1.034 0.294 1.00 93.25 89 THR A O 1
ATOM 665 N N . THR A 1 90 ? -9.390 2.015 1.948 1.00 93.62 90 THR A N 1
ATOM 666 C CA . THR A 1 90 ? -9.717 0.970 2.929 1.00 93.62 90 THR A CA 1
ATOM 667 C C . THR A 1 90 ? -11.185 0.988 3.339 1.00 93.62 90 THR A C 1
ATOM 669 O O . THR A 1 90 ? -11.784 -0.077 3.472 1.00 93.62 90 THR A O 1
ATOM 672 N N . GLU A 1 91 ? -11.777 2.173 3.480 1.00 94.69 91 GLU A N 1
ATOM 673 C CA . GLU A 1 91 ? -13.185 2.327 3.837 1.00 94.69 91 GLU A CA 1
ATOM 674 C C . GLU A 1 91 ? -14.084 1.838 2.701 1.00 94.69 91 GLU A C 1
ATOM 676 O O . GLU A 1 91 ? -14.936 0.979 2.914 1.00 94.69 91 GLU A O 1
ATOM 681 N N . HIS A 1 92 ? -13.809 2.264 1.468 1.00 94.62 92 HIS A N 1
ATOM 682 C CA . HIS A 1 92 ? -14.524 1.804 0.282 1.00 94.62 92 HIS A CA 1
ATOM 683 C C . HIS A 1 92 ? -14.497 0.272 0.138 1.00 94.62 92 HIS A C 1
ATOM 685 O O . HIS A 1 92 ? -15.492 -0.344 -0.239 1.00 94.62 92 HIS A O 1
ATOM 691 N N . ARG A 1 93 ? -13.375 -0.377 0.482 1.00 94.25 93 ARG A N 1
ATOM 692 C CA . ARG A 1 93 ? -13.258 -1.847 0.474 1.00 94.25 93 ARG A CA 1
ATOM 693 C C . ARG A 1 93 ? -14.114 -2.511 1.544 1.00 94.25 93 ARG A C 1
ATOM 695 O O . ARG A 1 93 ? -14.738 -3.529 1.253 1.00 94.25 93 ARG A O 1
ATOM 702 N N . ALA A 1 94 ? -14.156 -1.952 2.751 1.00 94.75 94 ALA A N 1
ATOM 703 C CA . ALA A 1 94 ? -15.019 -2.458 3.812 1.00 94.75 94 ALA A CA 1
ATOM 704 C C . ALA A 1 94 ? -16.500 -2.309 3.434 1.00 94.75 94 ALA A C 1
ATOM 706 O O . ALA A 1 94 ? -17.257 -3.270 3.560 1.00 94.75 94 ALA A O 1
ATOM 707 N N . VAL A 1 95 ? -16.885 -1.162 2.867 1.00 95.75 95 VAL A N 1
ATOM 708 C CA . VAL A 1 95 ? -18.243 -0.927 2.354 1.00 95.75 95 VAL A CA 1
ATOM 709 C C . VAL A 1 95 ? -18.596 -1.918 1.247 1.00 95.75 95 VAL A C 1
ATOM 711 O O . VAL A 1 95 ? -19.643 -2.558 1.298 1.00 95.75 95 VAL A O 1
ATOM 714 N N . LYS A 1 96 ? -17.688 -2.146 0.290 1.00 94.00 96 LYS A N 1
ATOM 715 C CA . LYS A 1 96 ? -17.869 -3.146 -0.775 1.00 94.00 96 LYS A CA 1
ATOM 716 C C . LYS A 1 96 ? -18.013 -4.578 -0.243 1.00 94.00 96 LYS A C 1
ATOM 718 O O . LYS A 1 96 ? -18.626 -5.412 -0.902 1.00 94.00 96 LYS A O 1
ATOM 723 N N . ALA A 1 97 ? -17.459 -4.863 0.933 1.00 93.88 97 ALA A N 1
ATOM 724 C CA . ALA A 1 97 ? -17.591 -6.146 1.617 1.00 93.88 97 ALA A CA 1
ATOM 725 C C . ALA A 1 97 ? -18.865 -6.262 2.482 1.00 93.88 97 ALA A C 1
ATOM 727 O O . ALA A 1 97 ? -19.084 -7.312 3.083 1.00 93.88 97 ALA A O 1
ATOM 728 N N . GLY A 1 98 ? -19.701 -5.218 2.534 1.00 94.19 98 GLY A N 1
ATOM 729 C CA . GLY A 1 98 ? -20.983 -5.206 3.244 1.00 94.19 98 GLY A CA 1
ATOM 730 C C . GLY A 1 98 ? -20.971 -4.499 4.602 1.00 94.19 98 GLY A C 1
ATOM 731 O O . GLY A 1 98 ? -21.973 -4.551 5.311 1.00 94.19 98 GLY A O 1
ATOM 732 N N . TRP A 1 99 ? -19.875 -3.837 4.984 1.00 95.38 99 TRP A N 1
ATOM 733 C CA . TRP A 1 99 ? -19.819 -3.058 6.225 1.00 95.38 99 TRP A CA 1
ATOM 734 C C . TRP A 1 99 ? -20.437 -1.669 6.057 1.00 95.38 99 TRP A C 1
ATOM 736 O O . TRP A 1 99 ? -20.384 -1.070 4.985 1.00 95.38 99 TRP A O 1
ATOM 746 N N . ALA A 1 100 ? -20.996 -1.124 7.138 1.00 95.44 100 ALA A N 1
ATOM 747 C CA . ALA A 1 100 ? -21.506 0.243 7.129 1.00 95.44 100 ALA A CA 1
ATOM 748 C C . ALA A 1 100 ? -20.357 1.261 6.946 1.00 95.44 100 ALA A C 1
ATOM 750 O O . ALA A 1 100 ? -19.275 1.051 7.510 1.00 95.44 100 ALA A O 1
ATOM 751 N N . PRO A 1 101 ? -20.576 2.376 6.228 1.00 94.81 101 PRO A N 1
ATOM 752 C CA . PRO A 1 101 ? -19.598 3.456 6.138 1.00 94.81 101 PRO A CA 1
ATOM 753 C C . PRO A 1 101 ? -19.174 3.976 7.521 1.00 94.81 101 PRO A C 1
ATOM 755 O O . PRO A 1 101 ? -19.981 4.073 8.444 1.00 94.81 101 PRO A O 1
ATOM 758 N N . GLY A 1 102 ? -17.895 4.306 7.666 1.00 93.81 102 GLY A N 1
ATOM 759 C CA . GLY A 1 102 ? -17.261 4.724 8.917 1.00 93.81 102 GLY A CA 1
ATOM 760 C C . GLY A 1 102 ? -16.778 3.567 9.798 1.00 93.81 102 GLY A C 1
ATOM 761 O O . GLY A 1 102 ? -16.148 3.812 10.832 1.00 93.81 102 GLY A O 1
ATOM 762 N N . THR A 1 103 ? -17.010 2.306 9.413 1.00 94.56 103 THR A N 1
ATOM 76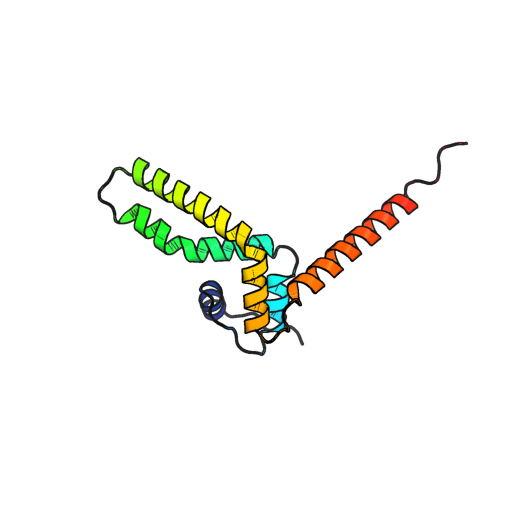3 C CA . THR A 1 103 ? -16.626 1.152 10.242 1.00 94.56 103 THR A CA 1
ATOM 764 C C . THR A 1 103 ? -15.111 1.053 10.402 1.00 94.56 103 THR A C 1
ATOM 766 O O . THR A 1 103 ? -14.636 0.822 11.517 1.00 94.56 103 THR A O 1
ATOM 769 N N . THR A 1 104 ? -14.318 1.275 9.345 1.00 93.12 104 THR A N 1
ATOM 770 C CA . THR A 1 104 ? -12.854 1.154 9.473 1.00 93.12 104 THR A CA 1
ATOM 771 C C . THR A 1 104 ? -12.263 2.287 10.306 1.00 93.12 104 THR A C 1
ATOM 773 O O . THR A 1 104 ? -11.299 2.078 11.045 1.00 93.12 104 THR A O 1
ATOM 776 N N . ALA A 1 105 ? -12.834 3.492 10.211 1.00 92.81 105 ALA A N 1
ATOM 777 C CA . ALA A 1 105 ? -12.445 4.632 11.034 1.00 92.81 105 ALA A CA 1
ATOM 778 C C . ALA A 1 105 ? -12.737 4.363 12.516 1.00 92.81 105 ALA A C 1
ATOM 780 O O . ALA A 1 105 ? -11.842 4.518 13.346 1.00 92.81 105 ALA A O 1
ATOM 781 N N . ARG A 1 106 ? -13.940 3.863 12.832 1.00 92.88 106 ARG A N 1
ATOM 782 C CA . ARG A 1 106 ? -14.336 3.503 14.199 1.00 92.88 106 ARG A CA 1
ATOM 783 C C . ARG A 1 106 ? -13.421 2.434 14.799 1.00 92.88 106 ARG A C 1
ATOM 785 O O . ARG A 1 106 ? -12.851 2.658 15.860 1.00 92.88 106 ARG A O 1
ATOM 792 N N . VAL A 1 107 ? -13.209 1.315 14.101 1.00 93.06 107 VAL A N 1
ATOM 793 C CA . VAL A 1 107 ? -12.371 0.205 14.603 1.00 93.06 107 VAL A CA 1
ATOM 794 C C . VAL A 1 107 ? -10.917 0.644 14.821 1.00 93.06 107 VAL A C 1
ATOM 796 O O . VAL A 1 107 ? -10.282 0.250 15.801 1.00 93.06 107 VAL A O 1
ATOM 799 N N . ARG A 1 108 ? -10.368 1.489 13.936 1.00 90.00 108 ARG A N 1
ATOM 800 C CA . ARG A 1 108 ? -9.024 2.062 14.128 1.00 90.00 108 ARG A CA 1
ATOM 801 C C . ARG A 1 108 ? -8.982 3.040 15.305 1.00 90.00 108 ARG A C 1
ATOM 803 O O . ARG A 1 108 ? -8.019 3.004 16.066 1.00 90.00 108 ARG A O 1
ATOM 810 N N . GLY A 1 109 ? -10.013 3.868 15.474 1.00 89.25 109 GLY A N 1
ATOM 811 C CA . GLY A 1 109 ? -10.149 4.788 16.605 1.00 89.25 109 GLY A CA 1
ATOM 812 C C . GLY A 1 109 ? -10.180 4.057 17.948 1.00 89.25 109 GLY A C 1
ATOM 813 O O . GLY A 1 109 ? -9.378 4.366 18.826 1.00 89.25 109 GLY A O 1
ATOM 814 N N . GLU A 1 110 ? -11.012 3.018 18.062 1.00 90.62 110 GLU A N 1
ATOM 815 C CA . GLU A 1 110 ? -11.105 2.161 19.252 1.00 90.62 110 GLU A CA 1
ATOM 816 C C . GLU A 1 110 ? -9.757 1.503 19.594 1.00 90.62 110 GLU A C 1
ATOM 818 O O . GLU A 1 110 ? -9.385 1.406 20.763 1.00 90.62 110 GLU A O 1
ATOM 823 N N . ARG A 1 111 ? -8.986 1.072 18.584 1.00 86.56 111 ARG A N 1
ATOM 824 C CA . ARG A 1 111 ? -7.639 0.515 18.794 1.00 86.56 111 ARG A CA 1
ATOM 825 C C . ARG A 1 111 ? -6.679 1.556 19.369 1.00 86.56 111 ARG A C 1
ATOM 827 O O . ARG A 1 111 ? -6.006 1.274 20.356 1.00 86.56 111 ARG A O 1
ATOM 834 N N . VAL A 1 112 ? -6.624 2.746 18.771 1.00 86.81 112 VAL A N 1
ATOM 835 C CA . VAL A 1 112 ? -5.749 3.834 19.238 1.00 86.81 112 VAL A CA 1
ATOM 836 C C . VAL A 1 112 ? -6.123 4.257 20.658 1.00 86.81 112 VAL A C 1
ATOM 838 O O . VAL A 1 112 ? -5.245 4.540 21.471 1.00 86.81 112 VAL A O 1
ATOM 841 N N . GLU A 1 113 ? -7.414 4.291 20.982 1.00 87.12 113 GLU A N 1
ATOM 842 C CA . GLU A 1 113 ? -7.884 4.582 22.333 1.00 87.12 113 GLU A CA 1
ATOM 843 C C . GLU A 1 113 ? -7.439 3.511 23.337 1.00 87.12 113 GLU A C 1
ATOM 845 O O . GLU A 1 113 ? -6.871 3.855 24.374 1.00 87.12 113 GLU A O 1
ATOM 850 N N . ARG A 1 114 ? -7.597 2.222 23.007 1.00 85.44 114 ARG A N 1
ATOM 851 C CA . ARG A 1 114 ? -7.108 1.112 23.845 1.00 85.44 114 ARG A CA 1
ATOM 852 C C . ARG A 1 114 ? -5.605 1.211 24.100 1.00 85.44 114 ARG A C 1
ATOM 854 O O . ARG A 1 114 ? -5.185 1.188 25.254 1.00 85.44 114 ARG A O 1
ATOM 861 N N . GLU A 1 115 ? -4.809 1.436 23.055 1.00 85.81 115 GLU A N 1
ATOM 862 C CA . GLU A 1 115 ? -3.356 1.622 23.176 1.00 85.81 115 GLU A CA 1
ATOM 863 C C . GLU A 1 115 ? -3.001 2.839 24.053 1.00 85.81 115 GLU A C 1
ATOM 865 O O . GLU A 1 115 ? -2.064 2.789 24.855 1.00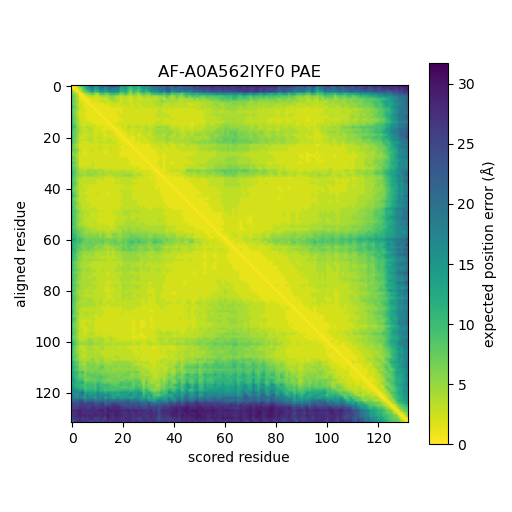 85.81 115 GLU A O 1
ATOM 870 N N . ARG A 1 116 ? -3.767 3.937 23.964 1.00 84.50 116 ARG A N 1
ATOM 871 C CA . ARG A 1 116 ? -3.591 5.119 24.828 1.00 84.50 116 ARG A CA 1
ATOM 872 C C . ARG A 1 116 ? -3.893 4.815 26.294 1.00 84.50 116 ARG A C 1
ATOM 874 O O . ARG A 1 116 ? -3.146 5.274 27.162 1.00 84.50 116 ARG A O 1
ATOM 881 N N . VAL A 1 117 ? -4.967 4.080 26.575 1.00 87.50 117 VAL A N 1
ATOM 882 C CA . VAL A 1 117 ? -5.361 3.685 27.938 1.00 87.50 117 VAL A CA 1
ATOM 883 C C . VAL A 1 117 ? -4.302 2.768 28.551 1.00 87.50 117 VAL A C 1
ATOM 885 O O . VAL A 1 117 ? -3.825 3.044 29.653 1.00 87.50 117 VAL A O 1
ATOM 888 N N . GLU A 1 118 ? -3.859 1.748 27.815 1.00 84.94 118 GLU A N 1
ATOM 889 C CA . GLU A 1 118 ? -2.797 0.827 28.239 1.00 84.94 118 GLU A CA 1
ATOM 890 C C . GLU A 1 118 ? -1.478 1.560 28.507 1.00 84.94 118 GLU A C 1
ATOM 892 O O . GLU A 1 118 ? -0.824 1.339 29.532 1.00 84.94 118 GLU A O 1
ATOM 897 N N . ARG A 1 119 ? -1.108 2.505 27.631 1.00 81.25 119 ARG A N 1
ATOM 898 C CA . ARG A 1 119 ? 0.078 3.345 27.822 1.00 81.25 119 ARG A CA 1
ATOM 899 C C . ARG A 1 119 ? -0.031 4.171 29.104 1.00 81.25 119 ARG A C 1
ATOM 901 O O . ARG A 1 119 ? 0.911 4.179 29.890 1.00 81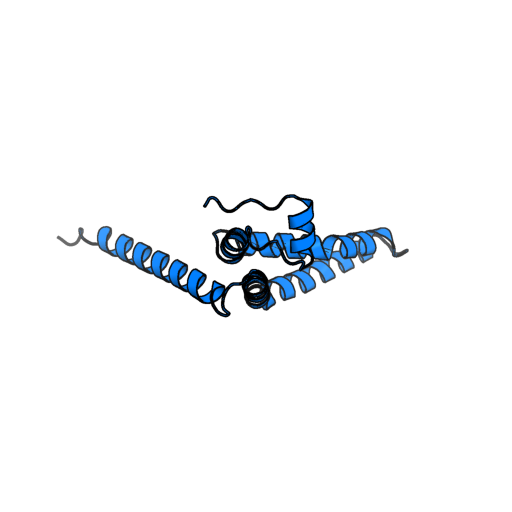.25 119 ARG A O 1
ATOM 908 N N . ARG A 1 120 ? -1.167 4.837 29.348 1.00 80.75 120 ARG A N 1
ATOM 909 C CA . ARG A 1 120 ? -1.399 5.625 30.577 1.00 80.75 120 ARG A CA 1
ATOM 910 C C . ARG A 1 120 ? -1.355 4.764 31.842 1.00 80.75 120 ARG A C 1
ATOM 912 O O . ARG A 1 120 ? -0.788 5.207 32.838 1.00 80.75 120 ARG A O 1
ATOM 919 N N . ALA A 1 121 ? -1.904 3.549 31.807 1.00 79.44 121 ALA A N 1
ATOM 920 C CA . ALA A 1 121 ? -1.854 2.620 32.935 1.00 79.44 121 ALA A CA 1
ATOM 921 C C . ALA A 1 121 ? -0.408 2.226 33.289 1.00 79.44 121 ALA A C 1
ATOM 923 O O . ALA A 1 121 ? -0.040 2.267 34.461 1.00 79.44 121 ALA A O 1
ATOM 924 N N . ARG A 1 122 ? 0.437 1.963 32.279 1.00 72.81 122 ARG A N 1
ATOM 925 C CA . ARG A 1 122 ? 1.865 1.647 32.471 1.00 72.81 122 ARG A CA 1
ATOM 926 C C . ARG A 1 122 ? 2.653 2.787 33.129 1.00 72.81 122 ARG A C 1
ATOM 928 O O . ARG A 1 122 ? 3.527 2.527 33.950 1.00 72.81 122 ARG A O 1
ATOM 935 N N . TYR A 1 123 ? 2.347 4.044 32.797 1.00 67.88 123 TYR A N 1
ATOM 936 C CA . TYR A 1 123 ? 2.985 5.197 33.450 1.00 67.88 123 TYR A CA 1
ATOM 937 C C . TYR A 1 123 ? 2.554 5.357 34.911 1.00 67.88 123 TYR A C 1
ATOM 939 O O . TYR A 1 123 ? 3.372 5.730 35.746 1.00 67.88 123 TYR A O 1
ATOM 947 N N . ARG A 1 124 ? 1.296 5.039 35.241 1.00 64.62 124 ARG A N 1
ATOM 948 C CA . ARG A 1 124 ? 0.794 5.107 36.621 1.00 64.62 124 ARG A CA 1
ATOM 949 C C . ARG A 1 124 ? 1.381 4.010 37.519 1.00 64.62 124 ARG A C 1
ATOM 951 O O . ARG A 1 124 ? 1.569 4.259 38.701 1.00 64.62 124 ARG A O 1
ATOM 958 N N . SER A 1 125 ? 1.713 2.836 36.976 1.00 62.00 125 SER A N 1
ATOM 959 C CA . SER A 1 125 ? 2.323 1.735 37.739 1.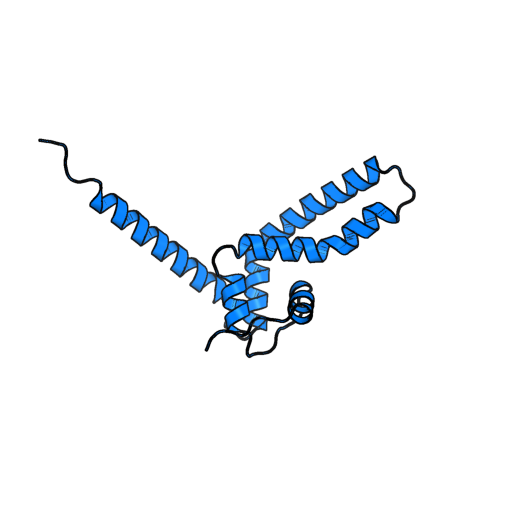00 62.00 125 SER A CA 1
ATOM 960 C C . SER A 1 125 ? 3.844 1.844 37.924 1.00 62.00 125 SER A C 1
ATOM 962 O O . SER A 1 125 ? 4.394 1.110 38.733 1.00 62.00 125 SER A O 1
ATOM 964 N N . GLY A 1 126 ? 4.533 2.714 37.174 1.00 59.62 126 GLY A N 1
ATOM 965 C CA . GLY A 1 126 ? 5.997 2.877 37.233 1.00 59.62 126 GLY A CA 1
ATOM 966 C C . GLY A 1 126 ? 6.489 4.192 37.848 1.00 59.62 126 GLY A C 1
ATOM 967 O O . GLY A 1 126 ? 7.688 4.440 37.834 1.00 59.62 126 GLY A O 1
ATOM 968 N N . GLY A 1 127 ? 5.584 5.054 38.328 1.00 55.66 127 GLY A N 1
ATOM 969 C CA . GLY A 1 127 ? 5.891 6.425 38.764 1.00 55.66 127 GLY A CA 1
ATOM 970 C C . GLY A 1 127 ? 5.651 6.723 40.246 1.00 55.66 127 GLY A C 1
ATOM 971 O O . GLY A 1 127 ? 5.621 7.891 40.618 1.00 55.66 127 GLY A O 1
ATOM 972 N N . ALA A 1 128 ? 5.453 5.709 41.089 1.00 56.44 128 ALA A N 1
ATOM 973 C CA . ALA A 1 128 ? 5.277 5.894 42.527 1.00 56.44 128 ALA A CA 1
ATOM 974 C C . ALA A 1 128 ? 6.351 5.105 43.283 1.00 56.44 128 ALA A C 1
ATOM 976 O O . ALA A 1 128 ? 6.235 3.890 43.424 1.00 56.44 128 ALA A O 1
ATOM 977 N N . GLY A 1 129 ? 7.391 5.801 43.745 1.00 56.81 129 GLY A N 1
ATOM 978 C CA . GLY A 1 129 ? 8.332 5.258 44.725 1.00 56.81 129 GLY A CA 1
ATOM 979 C C . GLY A 1 129 ? 9.782 5.699 44.547 1.00 56.81 129 GLY A C 1
ATOM 980 O O . GLY A 1 129 ? 10.623 4.849 44.295 1.00 56.81 129 GLY A O 1
ATOM 981 N N . SER A 1 130 ? 10.080 6.996 44.677 1.00 57.28 130 SER A N 1
ATOM 982 C CA . SER A 1 130 ? 11.392 7.468 45.167 1.00 57.28 130 SER A CA 1
ATOM 983 C C . SER A 1 130 ? 11.359 8.981 45.418 1.00 57.28 130 SER A C 1
ATOM 985 O O . SER A 1 130 ? 11.901 9.758 44.637 1.00 57.28 130 SER A O 1
ATOM 987 N N . PHE A 1 131 ? 10.672 9.401 46.475 1.00 62.69 131 PHE A N 1
ATOM 988 C CA . PHE A 1 131 ? 10.910 10.684 47.143 1.00 62.69 131 PHE A CA 1
ATOM 989 C C . PHE A 1 131 ? 10.574 10.475 48.622 1.00 62.69 131 PHE A C 1
ATOM 991 O O . PHE A 1 131 ? 9.541 10.939 49.085 1.00 62.69 131 PHE A O 1
ATOM 998 N N . ASP A 1 132 ? 11.416 9.698 49.298 1.00 58.41 132 ASP A N 1
ATOM 999 C CA . ASP A 1 132 ? 11.590 9.701 50.753 1.00 58.41 132 ASP A CA 1
ATOM 1000 C C . ASP A 1 132 ? 13.099 9.741 51.026 1.00 58.41 132 ASP A C 1
ATOM 1002 O O . ASP A 1 132 ? 13.836 9.031 50.295 1.00 58.41 132 ASP A O 1
#

Organism: NCBI:txid1181884

Mean predicted aligned error: 6.44 Å

Secondary structure (DSSP, 8-state):
--PPPPPHHHHHHHHTTPPPPGGGHHHHHHHHHSTTHHHHHHHHHHHHHHHHHHHHHHSSSS-HHHHHHHHHHHHHHHHHHHHHTHHHHHHHHHHHTTPPTTHHHHHHHHHHHHHHHHHHHHHHHSSSS---

InterPro domains:
  IPR035197 Protein of unknown function DUF5313 [PF17240] (5-124)

Sequence (132 aa):
MPAGRPNPAQWLWYAYGGGLPPHLSDWVLADTTGPGWVVRHLVRALVQLAPVLVLCLIVPPVPLGIRVTAAVGGLVIGGMFAVAYMTETTEHRAVKAGWAPGTTARVRGERVERERVERRARYRSGGAGSFD